Protein AF-A0A7R9PTE9-F1 (afdb_monomer_lite)

pLDDT: mean 86.48, std 13.64, range [42.28, 98.88]

Foldseek 3Di:
DPPQQPCDPPQNKDKDQPDWDQDPVVRDIQTAIEIARDPSQDQDDDLTDDDSHQEYHHENYAYADPCCCAPRPRNLRHQYYAHHQYAHADPVSCAPGSSLQEHAEAEHENYAHAAHPCNSNVVSVVRRPNHDDYHHYHYNYDDDPVRCVVPDDPPDDD

Secondary structure (DSSP, 8-state):
--TTS--STTT--EEEEEEEEEETTTTEEEEEEEEE-TTS--SS--S---TTEEEEE--SS-----THHHH-GGGTT--EEE--SS-----GGGTT-TTTTT-SEEE-TTS------HHHHHHHHHH-TT--EEE--SS-----TTS-GGG-------

InterPro domains:
  IPR032675 Leucine-rich repeat domain superfamily [G3DSA:3.80.10.10] (1-157)
  IPR052313 Platelet Glycoprotein Ib-IX-V Complex [PTHR22650] (33-149)

Structure (mmCIF, N/CA/C/O backbone):
data_AF-A0A7R9PTE9-F1
#
_entry.id   AF-A0A7R9PTE9-F1
#
loop_
_atom_site.group_PDB
_atom_site.id
_atom_site.type_symbol
_atom_site.label_atom_id
_atom_site.label_alt_id
_atom_site.label_comp_id
_atom_site.label_asym_id
_atom_site.label_entity_id
_atom_site.label_seq_id
_atom_site.pdbx_PDB_ins_code
_atom_site.Cartn_x
_atom_site.Cartn_y
_atom_site.Cartn_z
_atom_site.occupancy
_atom_site.B_iso_or_equiv
_atom_site.auth_seq_id
_atom_site.auth_comp_id
_atom_site.auth_asym_id
_atom_site.auth_atom_id
_atom_site.pdbx_PDB_model_num
ATOM 1 N N . MET A 1 1 ? 17.098 -3.787 -12.215 1.00 55.16 1 MET A N 1
ATOM 2 C CA . MET A 1 1 ? 16.131 -4.732 -11.611 1.00 55.16 1 MET A CA 1
ATOM 3 C C . MET A 1 1 ? 16.567 -5.258 -10.248 1.00 55.16 1 MET A C 1
ATOM 5 O O . MET A 1 1 ? 15.772 -5.150 -9.335 1.00 55.16 1 MET A O 1
ATOM 9 N N . GLN A 1 2 ? 17.788 -5.786 -10.061 1.00 59.00 2 GLN A N 1
ATOM 10 C CA . GLN A 1 2 ? 18.209 -6.330 -8.750 1.00 59.00 2 GLN A CA 1
ATOM 11 C C . GLN A 1 2 ? 18.881 -5.329 -7.792 1.00 59.00 2 GLN A C 1
ATOM 13 O O . GLN A 1 2 ? 18.890 -5.584 -6.594 1.00 59.00 2 GLN A O 1
ATOM 18 N N . ALA A 1 3 ? 19.437 -4.218 -8.291 1.00 68.31 3 ALA A N 1
ATOM 19 C CA . ALA A 1 3 ? 20.276 -3.326 -7.479 1.00 68.31 3 ALA A CA 1
ATOM 20 C C . ALA A 1 3 ? 19.518 -2.568 -6.370 1.00 68.31 3 ALA A C 1
ATOM 22 O O . ALA A 1 3 ? 20.103 -2.254 -5.343 1.00 68.31 3 ALA A O 1
ATOM 23 N N . GLU A 1 4 ? 18.223 -2.315 -6.570 1.00 85.69 4 GLU A N 1
ATOM 24 C CA . GLU A 1 4 ? 17.364 -1.528 -5.667 1.00 85.69 4 GLU A CA 1
ATOM 25 C C . GLU A 1 4 ? 16.437 -2.407 -4.816 1.00 85.69 4 GLU A C 1
ATOM 27 O O . GLU A 1 4 ? 15.602 -1.899 -4.075 1.00 85.69 4 GLU A O 1
ATOM 32 N N . CYS A 1 5 ? 16.542 -3.733 -4.939 1.00 93.44 5 CYS A N 1
ATOM 33 C CA . CYS A 1 5 ? 15.732 -4.637 -4.134 1.00 93.44 5 CYS A CA 1
ATOM 34 C C . CYS A 1 5 ? 16.142 -4.497 -2.655 1.00 93.44 5 CYS A C 1
ATOM 36 O O . CYS A 1 5 ? 17.336 -4.653 -2.371 1.00 93.44 5 CYS A O 1
ATOM 38 N N . PRO A 1 6 ? 15.208 -4.244 -1.716 1.00 94.12 6 PRO A N 1
ATOM 39 C CA . PRO A 1 6 ? 15.513 -4.046 -0.297 1.00 94.12 6 PRO A CA 1
ATOM 40 C C . PRO A 1 6 ? 15.891 -5.366 0.404 1.00 94.12 6 PRO A C 1
ATOM 42 O O . PRO A 1 6 ? 15.180 -5.887 1.253 1.00 94.12 6 PRO A O 1
ATOM 45 N N . ARG A 1 7 ? 17.048 -5.922 0.029 1.00 94.00 7 ARG A N 1
ATOM 46 C CA . ARG A 1 7 ? 17.589 -7.215 0.487 1.00 94.00 7 ARG A CA 1
ATOM 47 C C . ARG A 1 7 ? 18.392 -7.130 1.779 1.00 94.00 7 ARG A C 1
ATOM 49 O O . ARG A 1 7 ? 18.836 -8.157 2.279 1.00 94.00 7 ARG A O 1
ATOM 56 N N . GLN A 1 8 ? 18.663 -5.922 2.259 1.00 90.25 8 GLN A N 1
ATOM 57 C CA . GLN A 1 8 ? 19.448 -5.716 3.470 1.00 90.25 8 GLN A CA 1
ATOM 58 C C . GLN A 1 8 ? 18.534 -5.694 4.699 1.00 90.25 8 GLN A C 1
ATOM 60 O O . GLN A 1 8 ? 17.372 -5.293 4.576 1.00 90.25 8 GLN A O 1
ATOM 65 N N . PRO A 1 9 ? 19.044 -6.079 5.882 1.00 89.25 9 PRO A N 1
ATOM 66 C CA . PRO A 1 9 ? 18.302 -5.941 7.126 1.00 89.25 9 PRO A CA 1
ATOM 67 C C . PRO A 1 9 ? 17.855 -4.486 7.353 1.00 89.25 9 PRO A C 1
ATOM 69 O O . PRO A 1 9 ? 18.619 -3.570 7.041 1.00 89.25 9 PRO A O 1
ATOM 72 N N . PRO A 1 10 ? 16.652 -4.251 7.907 1.00 91.31 10 PRO A N 1
ATOM 73 C CA . PRO A 1 10 ? 15.694 -5.249 8.398 1.00 91.31 10 PRO A CA 1
ATOM 74 C C . PRO A 1 10 ? 14.820 -5.880 7.300 1.00 91.31 10 PRO A C 1
ATOM 76 O O . PRO A 1 10 ? 14.119 -6.847 7.568 1.00 91.31 10 PRO A O 1
ATOM 79 N N . PHE A 1 11 ? 14.861 -5.351 6.076 1.00 93.56 11 PHE A N 1
ATOM 80 C CA . PHE A 1 11 ? 13.865 -5.635 5.049 1.00 93.56 11 PHE A CA 1
ATOM 81 C C . PHE A 1 11 ? 14.006 -6.991 4.378 1.00 93.56 11 PHE A C 1
ATOM 83 O O . PHE A 1 11 ? 12.978 -7.572 4.091 1.00 93.56 11 PHE A O 1
ATOM 90 N N . ASN A 1 12 ? 15.218 -7.496 4.120 1.00 94.56 12 ASN A N 1
ATOM 91 C CA . ASN A 1 12 ? 15.478 -8.841 3.566 1.00 94.56 12 ASN A CA 1
ATOM 92 C C . ASN A 1 12 ? 14.478 -9.331 2.486 1.00 94.56 12 ASN A C 1
ATOM 94 O O . ASN A 1 12 ? 14.180 -10.523 2.403 1.00 94.56 12 ASN A O 1
ATOM 98 N N . CYS A 1 13 ? 13.967 -8.426 1.649 1.00 96.88 13 CYS A N 1
ATOM 99 C CA . CYS A 1 13 ? 12.868 -8.723 0.742 1.00 96.88 13 CYS A CA 1
ATOM 100 C C . CYS A 1 13 ? 13.341 -9.539 -0.463 1.00 96.88 13 CYS A C 1
ATOM 102 O O . CYS A 1 13 ? 14.482 -9.421 -0.930 1.00 96.88 13 CYS A O 1
ATOM 104 N N . SER A 1 14 ? 12.422 -10.316 -1.028 1.00 96.06 14 SER A N 1
ATOM 105 C CA . SER A 1 14 ? 12.586 -10.960 -2.326 1.00 96.06 14 SER A CA 1
ATOM 106 C C . SER A 1 14 ? 11.997 -10.078 -3.424 1.00 96.06 14 SER A C 1
ATOM 108 O O . SER A 1 14 ? 10.959 -9.459 -3.231 1.00 96.06 14 SER A O 1
ATOM 110 N N . CYS A 1 15 ? 12.642 -10.021 -4.589 1.00 95.06 15 CYS A N 1
ATOM 111 C CA . CYS A 1 15 ? 12.101 -9.308 -5.746 1.00 95.06 15 CYS A CA 1
ATOM 112 C C . CYS A 1 15 ? 12.101 -10.228 -6.964 1.00 95.06 15 CYS A C 1
ATOM 114 O O . CYS A 1 15 ? 13.165 -10.727 -7.354 1.00 95.06 15 CYS A O 1
ATOM 116 N N . THR A 1 16 ? 10.933 -10.420 -7.573 1.00 93.06 16 THR A N 1
ATOM 117 C CA . THR A 1 16 ? 10.710 -11.301 -8.725 1.00 93.06 16 THR A CA 1
ATOM 118 C C . THR A 1 16 ? 10.197 -10.516 -9.926 1.00 93.06 16 THR A C 1
ATOM 120 O O . THR A 1 16 ? 9.521 -9.499 -9.791 1.00 93.06 16 THR A O 1
ATOM 123 N N . LEU A 1 17 ? 10.566 -10.974 -11.123 1.00 90.38 17 LEU A N 1
ATOM 124 C CA . LEU A 1 17 ? 9.937 -10.548 -12.368 1.00 90.38 17 LEU A CA 1
ATOM 125 C C . LEU A 1 17 ? 8.867 -11.584 -12.692 1.00 90.38 17 LEU A C 1
ATOM 127 O O . LEU A 1 17 ? 9.205 -12.674 -13.152 1.00 90.38 17 LEU A O 1
ATOM 131 N N . ASP A 1 18 ? 7.610 -11.253 -12.423 1.00 81.56 18 ASP A N 1
ATOM 132 C CA . ASP A 1 18 ? 6.523 -12.221 -12.548 1.00 81.56 18 ASP A CA 1
ATOM 133 C C . ASP A 1 18 ? 6.099 -12.381 -14.004 1.00 81.56 18 ASP A C 1
ATOM 135 O O . ASP A 1 18 ? 5.900 -13.498 -14.469 1.00 81.56 18 ASP A O 1
ATOM 139 N N . ASN A 1 19 ? 5.980 -11.267 -14.733 1.00 77.44 19 ASN A N 1
ATOM 140 C CA . ASN A 1 19 ? 5.595 -11.252 -16.142 1.00 77.44 19 ASN A CA 1
ATOM 141 C C . ASN A 1 19 ? 6.067 -9.982 -16.853 1.00 77.44 19 ASN A C 1
ATOM 143 O O . ASN A 1 19 ? 6.515 -9.015 -16.236 1.00 77.44 19 ASN A O 1
ATOM 147 N N . VAL A 1 20 ? 5.936 -9.978 -18.178 1.00 80.94 20 VAL A N 1
ATOM 148 C CA . VAL A 1 20 ? 6.214 -8.817 -19.022 1.00 80.94 20 VAL A CA 1
ATOM 149 C C . VAL A 1 20 ? 4.992 -8.546 -19.890 1.00 80.94 20 VAL A C 1
ATOM 151 O O . VAL A 1 20 ? 4.555 -9.418 -20.639 1.00 80.94 20 VAL A O 1
ATOM 154 N N . VAL A 1 21 ? 4.431 -7.344 -19.785 1.00 77.06 21 VAL A N 1
ATOM 155 C CA . VAL A 1 21 ? 3.238 -6.929 -20.531 1.00 77.06 21 VAL A CA 1
ATOM 156 C C . VAL A 1 21 ? 3.648 -6.003 -21.666 1.00 77.06 21 VAL A C 1
ATOM 158 O O . VAL A 1 21 ? 4.478 -5.117 -21.487 1.00 77.06 21 VAL A O 1
ATOM 161 N N . TRP A 1 22 ? 3.068 -6.192 -22.847 1.00 75.88 22 TRP A N 1
ATOM 162 C CA . TRP A 1 22 ? 3.259 -5.269 -23.961 1.00 75.88 22 TRP A CA 1
ATOM 163 C C . TRP A 1 22 ? 2.363 -4.038 -23.786 1.00 75.88 22 TRP A C 1
ATOM 165 O O . TRP A 1 22 ? 1.138 -4.157 -23.823 1.00 75.88 22 TRP A O 1
ATOM 175 N N . ASP A 1 23 ? 2.960 -2.858 -23.619 1.00 73.31 23 ASP A N 1
ATOM 176 C CA . ASP A 1 23 ? 2.226 -1.594 -23.630 1.00 73.31 23 ASP A CA 1
ATOM 177 C C . ASP A 1 23 ? 2.092 -1.096 -25.071 1.00 73.31 23 ASP A C 1
ATOM 179 O O . ASP A 1 23 ? 3.041 -0.595 -25.679 1.00 73.31 23 ASP A O 1
ATOM 183 N N . THR A 1 24 ? 0.886 -1.216 -25.625 1.00 74.50 24 THR A N 1
ATOM 184 C CA . THR A 1 24 ? 0.567 -0.753 -26.982 1.00 74.50 24 THR A CA 1
ATOM 185 C C . THR A 1 24 ? 0.620 0.765 -27.133 1.00 74.50 24 THR A C 1
ATOM 187 O O . THR A 1 24 ? 0.826 1.252 -28.240 1.00 74.50 24 THR A O 1
ATOM 190 N N . SER A 1 25 ? 0.429 1.516 -26.047 1.00 76.25 25 SER A N 1
ATOM 191 C CA . SER A 1 25 ? 0.413 2.984 -26.051 1.00 76.25 25 SER A CA 1
ATOM 192 C C . SER A 1 25 ? 1.824 3.550 -26.052 1.00 76.25 25 SER A C 1
ATOM 194 O O . SER A 1 25 ? 2.092 4.562 -26.696 1.00 76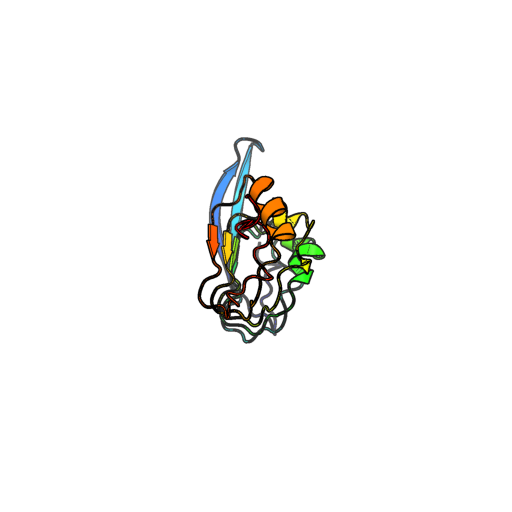.25 25 SER A O 1
ATOM 196 N N . ARG A 1 26 ? 2.732 2.897 -25.323 1.00 75.81 26 ARG A N 1
ATOM 197 C CA . ARG A 1 26 ? 4.125 3.332 -25.204 1.00 75.81 26 ARG A CA 1
ATOM 198 C C . ARG A 1 26 ? 5.097 2.545 -26.088 1.00 75.81 26 ARG A C 1
ATOM 200 O O . ARG A 1 26 ? 6.266 2.909 -26.160 1.00 75.81 26 ARG A O 1
ATOM 207 N N . LEU A 1 27 ? 4.611 1.513 -26.783 1.00 77.25 27 LEU A N 1
ATOM 208 C CA . LEU A 1 27 ? 5.367 0.656 -27.707 1.00 77.25 27 LEU A CA 1
ATOM 209 C C . LEU A 1 27 ? 6.600 -0.001 -27.060 1.00 77.25 27 LEU A C 1
ATOM 211 O O . LEU A 1 27 ? 7.636 -0.165 -27.705 1.00 77.25 27 LEU A O 1
ATOM 215 N N . TYR A 1 28 ? 6.497 -0.380 -25.782 1.00 75.44 28 TYR A N 1
ATOM 216 C CA . TYR A 1 28 ? 7.550 -1.105 -25.069 1.00 75.44 28 TYR A CA 1
ATOM 217 C C . TYR A 1 28 ? 6.987 -2.142 -24.085 1.00 75.44 28 TYR A C 1
ATOM 219 O O . TYR A 1 28 ? 5.809 -2.142 -23.732 1.00 75.44 28 TYR A O 1
ATOM 227 N N . LEU A 1 29 ? 7.862 -3.051 -23.650 1.00 76.19 29 LEU A N 1
ATOM 228 C CA . LEU A 1 29 ? 7.571 -4.102 -22.677 1.00 76.19 29 LEU A CA 1
ATOM 229 C C . LEU A 1 29 ? 7.650 -3.557 -21.238 1.00 76.19 29 LEU A C 1
ATOM 231 O O . LEU A 1 29 ? 8.722 -3.143 -20.797 1.00 76.19 29 LEU A O 1
ATOM 235 N N . ILE A 1 30 ? 6.543 -3.584 -20.496 1.00 71.81 30 ILE A N 1
ATOM 236 C CA . ILE A 1 30 ? 6.486 -3.243 -19.070 1.00 71.81 30 ILE A CA 1
ATOM 237 C C . ILE A 1 30 ? 6.749 -4.508 -18.243 1.00 71.81 30 ILE A C 1
ATOM 239 O O . ILE A 1 30 ? 5.939 -5.439 -18.286 1.00 71.81 30 ILE A O 1
ATOM 243 N N . PRO A 1 31 ? 7.846 -4.568 -17.470 1.00 80.25 31 PRO A N 1
ATOM 244 C CA . PRO A 1 31 ? 8.047 -5.650 -16.521 1.00 80.25 31 PRO A CA 1
ATOM 245 C C . PRO A 1 31 ? 7.150 -5.464 -15.295 1.00 80.25 31 PRO A C 1
ATOM 247 O O . PRO A 1 31 ? 7.138 -4.392 -14.694 1.00 80.25 31 PRO A O 1
ATOM 250 N N . ILE A 1 32 ? 6.458 -6.525 -14.892 1.00 83.06 32 ILE A N 1
ATOM 251 C CA . ILE A 1 32 ? 5.744 -6.593 -13.617 1.00 83.06 32 ILE A CA 1
ATOM 252 C C . ILE A 1 32 ? 6.720 -7.133 -12.581 1.00 83.06 32 ILE A C 1
ATOM 254 O O . ILE A 1 32 ? 7.080 -8.312 -12.607 1.00 83.06 32 ILE A O 1
ATOM 258 N N . ILE A 1 33 ? 7.174 -6.250 -11.695 1.00 91.44 33 ILE A N 1
ATOM 259 C CA . ILE A 1 33 ? 8.045 -6.618 -10.582 1.00 91.44 33 ILE A CA 1
ATOM 260 C C . ILE A 1 33 ? 7.212 -6.722 -9.314 1.00 91.44 33 ILE A C 1
ATOM 262 O O . ILE A 1 33 ? 6.519 -5.765 -8.949 1.00 91.44 33 ILE A O 1
ATOM 266 N N . THR A 1 34 ? 7.356 -7.855 -8.636 1.00 95.06 34 THR A N 1
ATOM 267 C CA . THR A 1 34 ? 6.793 -8.092 -7.312 1.00 95.06 34 THR A CA 1
ATOM 268 C C . THR A 1 34 ? 7.902 -8.018 -6.279 1.00 95.06 34 THR A C 1
ATOM 270 O O . THR A 1 34 ? 8.944 -8.660 -6.422 1.00 95.06 34 THR A O 1
ATOM 273 N N . VAL A 1 35 ? 7.690 -7.208 -5.246 1.00 96.75 35 VAL A N 1
ATOM 274 C CA . VAL A 1 35 ? 8.560 -7.124 -4.070 1.00 96.75 35 VAL A CA 1
ATOM 275 C C . VAL A 1 35 ? 7.821 -7.774 -2.909 1.00 96.75 35 VAL A C 1
ATOM 277 O O . VAL A 1 35 ? 6.746 -7.315 -2.535 1.00 96.75 35 VAL A O 1
ATOM 280 N N . ASP A 1 36 ? 8.386 -8.838 -2.350 1.00 97.81 36 ASP A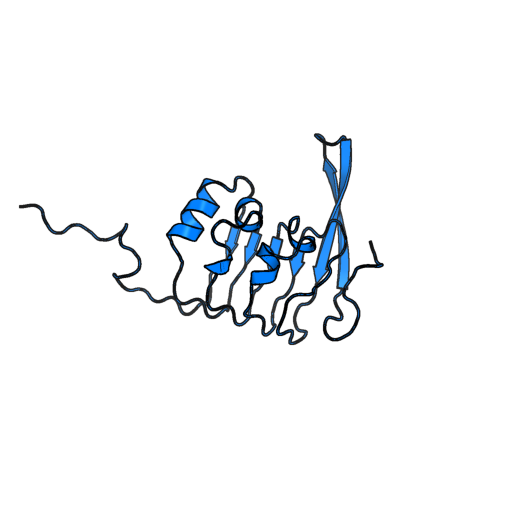 N 1
ATOM 281 C CA . ASP A 1 36 ? 7.827 -9.564 -1.214 1.00 97.81 36 ASP A CA 1
ATOM 282 C C . ASP A 1 36 ? 8.697 -9.384 0.032 1.00 97.81 36 ASP A C 1
ATOM 284 O O . ASP A 1 36 ? 9.856 -9.801 0.077 1.00 97.81 36 ASP A O 1
ATOM 288 N N . CYS A 1 37 ? 8.107 -8.746 1.034 1.00 98.12 37 CYS A N 1
ATOM 289 C CA . CYS A 1 37 ? 8.661 -8.444 2.346 1.00 98.12 37 CYS A CA 1
ATOM 290 C C . CYS A 1 37 ? 7.767 -9.016 3.469 1.00 98.12 37 CYS A C 1
ATOM 292 O O . CYS A 1 37 ? 7.717 -8.465 4.573 1.00 98.12 37 CYS A O 1
ATOM 294 N N . SER A 1 38 ? 6.975 -10.052 3.182 1.00 98.50 38 SER A N 1
ATOM 295 C CA . SER A 1 38 ? 5.983 -10.592 4.119 1.00 98.50 38 SER A CA 1
ATOM 296 C C . SER A 1 38 ? 6.625 -11.394 5.261 1.00 98.50 38 SER A C 1
ATOM 298 O O . SER A 1 38 ? 7.612 -12.096 5.045 1.00 98.50 38 SER A O 1
ATOM 300 N N . GLY A 1 39 ? 6.049 -11.342 6.467 1.00 98.25 39 GLY A N 1
ATOM 301 C CA . GLY A 1 39 ? 6.451 -12.197 7.595 1.00 98.25 39 GLY A CA 1
ATOM 302 C C . GLY A 1 39 ? 7.801 -11.846 8.230 1.00 98.25 39 GLY A C 1
ATOM 303 O O . GLY A 1 39 ? 8.433 -12.697 8.857 1.00 98.25 39 GLY A O 1
ATOM 304 N N . LEU A 1 40 ? 8.275 -10.610 8.055 1.00 97.50 40 LEU A N 1
ATOM 305 C CA . LEU A 1 40 ? 9.607 -10.171 8.493 1.00 97.50 40 LEU A CA 1
ATOM 306 C C . LEU A 1 40 ? 9.576 -9.329 9.775 1.00 97.50 40 LEU A C 1
ATOM 308 O O . LEU A 1 40 ? 10.615 -8.864 10.240 1.00 97.50 40 LEU A O 1
ATOM 312 N N . GLY A 1 41 ? 8.393 -9.144 10.368 1.00 97.88 41 GLY A N 1
ATOM 313 C CA . GLY A 1 41 ? 8.205 -8.342 11.575 1.00 97.88 41 GLY A CA 1
ATOM 314 C C . GLY A 1 41 ? 8.479 -6.852 11.359 1.00 97.88 41 GLY A C 1
ATOM 315 O O . GLY A 1 41 ? 8.847 -6.162 12.308 1.00 97.88 41 GLY A O 1
ATOM 316 N N . LEU A 1 42 ? 8.325 -6.358 10.128 1.00 98.25 42 LEU A N 1
ATOM 317 C CA . LEU A 1 42 ? 8.599 -4.968 9.767 1.00 98.25 42 LEU A CA 1
ATOM 318 C C . LEU A 1 42 ? 7.626 -4.020 10.460 1.00 98.25 42 LEU A C 1
ATOM 320 O O . LEU A 1 42 ? 6.425 -4.266 10.480 1.00 98.25 42 LEU A O 1
ATOM 324 N N . THR A 1 43 ? 8.132 -2.904 10.973 1.00 98.06 43 THR A N 1
ATOM 325 C CA . THR A 1 43 ? 7.311 -1.821 11.541 1.00 98.06 43 THR A CA 1
ATOM 326 C C . THR A 1 43 ? 7.080 -0.679 10.554 1.00 98.06 43 THR A C 1
ATOM 328 O O . THR A 1 43 ? 6.231 0.178 10.779 1.00 98.06 43 THR A O 1
ATOM 331 N N . GLU A 1 44 ? 7.839 -0.656 9.460 1.00 97.50 44 GLU A N 1
ATOM 332 C CA . GLU A 1 44 ? 7.800 0.376 8.430 1.00 97.50 44 GLU A CA 1
ATOM 333 C C . GLU A 1 44 ? 7.926 -0.236 7.032 1.00 97.50 44 GLU A C 1
ATOM 335 O O . GLU A 1 44 ? 8.432 -1.347 6.857 1.00 97.50 44 GLU A O 1
ATOM 340 N N . LEU A 1 45 ? 7.456 0.502 6.030 1.00 97.94 45 LEU A N 1
ATOM 341 C CA . LEU A 1 45 ? 7.610 0.138 4.625 1.00 97.94 45 LEU A CA 1
ATOM 342 C C . LEU A 1 45 ? 9.042 0.447 4.134 1.00 97.94 45 LEU A C 1
ATOM 344 O O . LEU A 1 45 ? 9.622 1.446 4.567 1.00 97.94 45 LEU A O 1
ATOM 348 N N . PRO A 1 46 ? 9.613 -0.339 3.197 1.00 96.62 46 PRO A N 1
ATOM 349 C CA . PRO A 1 46 ? 10.938 -0.069 2.639 1.00 96.62 46 PRO A CA 1
ATOM 350 C C . PRO A 1 46 ? 11.059 1.336 2.038 1.00 96.62 46 PRO A C 1
ATOM 352 O O . PRO A 1 46 ? 10.219 1.762 1.246 1.00 96.62 46 PRO A O 1
ATOM 355 N N . GLY A 1 47 ? 12.142 2.049 2.353 1.00 95.38 47 GLY A N 1
ATOM 356 C CA . GLY A 1 47 ? 12.382 3.392 1.810 1.00 95.38 47 GLY A CA 1
ATOM 357 C C . GLY A 1 47 ? 12.669 3.416 0.303 1.00 95.38 47 GLY A C 1
ATOM 358 O O . GLY A 1 47 ? 12.415 4.423 -0.351 1.00 95.38 47 GLY A O 1
ATOM 359 N N . VAL A 1 48 ? 13.162 2.311 -0.258 1.00 94.75 48 VAL A N 1
ATOM 360 C CA . VAL A 1 48 ? 13.511 2.180 -1.679 1.00 94.75 48 VAL A CA 1
ATOM 361 C C . VAL A 1 48 ? 12.896 0.897 -2.226 1.00 94.75 48 VAL A C 1
ATOM 363 O O . VAL A 1 48 ? 12.983 -0.156 -1.593 1.00 94.75 48 VAL A O 1
ATOM 366 N N . LEU A 1 49 ? 12.299 0.996 -3.413 1.00 95.06 49 LEU A N 1
ATOM 367 C CA . LEU A 1 49 ? 11.808 -0.140 -4.189 1.00 95.06 49 LEU A CA 1
ATOM 368 C C . LEU A 1 49 ? 12.462 -0.129 -5.575 1.00 95.06 49 LEU A C 1
ATOM 370 O O . LEU A 1 49 ? 12.746 0.953 -6.100 1.00 95.06 49 LEU A O 1
ATOM 374 N N . PRO A 1 50 ? 12.646 -1.302 -6.206 1.00 92.75 50 PRO A N 1
ATOM 375 C CA . PRO A 1 50 ? 13.057 -1.377 -7.595 1.00 92.75 50 PRO A CA 1
ATOM 376 C C . PRO A 1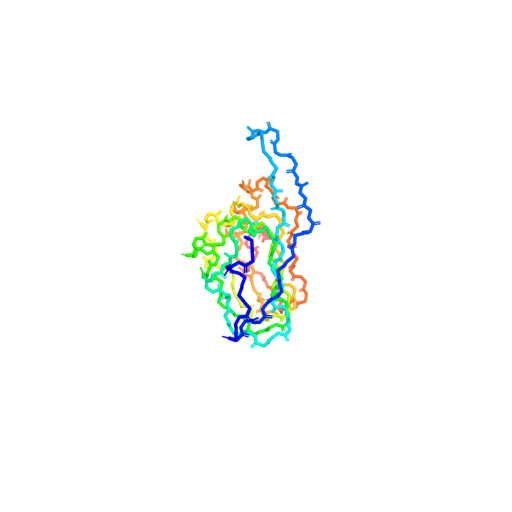 50 ? 12.183 -0.532 -8.518 1.00 92.75 50 PRO A C 1
ATOM 378 O O . PRO A 1 50 ? 10.952 -0.543 -8.437 1.00 92.75 50 PRO A O 1
ATOM 381 N N . SER A 1 51 ? 12.823 0.134 -9.470 1.00 88.12 51 SER A N 1
ATOM 382 C CA . SER A 1 51 ? 12.135 0.756 -10.601 1.00 88.12 51 SER A CA 1
ATOM 383 C C . SER A 1 51 ? 11.188 -0.242 -11.288 1.00 88.12 51 SER A C 1
ATOM 385 O O . SER A 1 51 ? 11.590 -1.371 -11.565 1.00 88.12 51 SER A O 1
ATOM 387 N N . ASN A 1 52 ? 9.962 0.187 -11.610 1.00 83.75 52 ASN A N 1
ATOM 388 C CA . ASN A 1 52 ? 8.865 -0.638 -12.154 1.00 83.75 52 ASN A CA 1
ATOM 389 C C . ASN A 1 52 ? 8.269 -1.683 -11.186 1.00 83.75 52 ASN A C 1
ATOM 391 O O . ASN A 1 52 ? 7.617 -2.630 -11.631 1.00 83.75 52 ASN A O 1
ATOM 395 N N . THR A 1 53 ? 8.449 -1.518 -9.870 1.00 92.62 53 THR A N 1
ATOM 396 C CA . THR A 1 53 ? 7.660 -2.281 -8.887 1.00 92.62 53 THR A CA 1
ATOM 397 C C . THR A 1 53 ? 6.175 -2.039 -9.125 1.00 92.62 53 THR A C 1
ATOM 399 O O . THR A 1 53 ? 5.704 -0.908 -9.045 1.00 92.62 53 THR A O 1
ATOM 402 N N . THR A 1 54 ? 5.458 -3.110 -9.458 1.00 92.75 54 THR A N 1
ATOM 403 C CA . THR A 1 54 ? 4.014 -3.087 -9.722 1.00 92.75 54 THR A CA 1
ATOM 404 C C . THR A 1 54 ? 3.246 -3.601 -8.516 1.00 92.75 54 THR A C 1
ATOM 406 O O . THR A 1 54 ? 2.200 -3.045 -8.183 1.00 92.75 54 THR A O 1
ATOM 409 N N . SER A 1 55 ? 3.785 -4.618 -7.842 1.00 95.19 55 SER A N 1
ATOM 410 C CA . SER A 1 55 ? 3.117 -5.289 -6.733 1.00 95.19 55 SER A CA 1
ATOM 411 C C . SER A 1 55 ? 4.036 -5.337 -5.512 1.00 95.19 55 SER A C 1
ATOM 413 O O . SER A 1 55 ? 5.218 -5.672 -5.617 1.00 95.19 55 SER A O 1
ATOM 415 N N . LEU A 1 56 ? 3.495 -4.992 -4.347 1.00 97.75 56 LEU A N 1
ATOM 416 C CA . LEU A 1 56 ? 4.191 -5.029 -3.065 1.00 97.75 56 LEU A CA 1
ATOM 417 C C . LEU A 1 56 ? 3.424 -5.923 -2.088 1.00 97.75 56 LEU A C 1
ATOM 419 O O . LEU A 1 56 ? 2.268 -5.654 -1.751 1.00 97.75 56 LEU A O 1
ATOM 423 N N . LEU A 1 57 ? 4.087 -6.977 -1.618 1.00 98.44 57 LEU A N 1
ATOM 424 C CA . LEU A 1 57 ? 3.583 -7.886 -0.595 1.00 98.44 57 LEU A CA 1
ATOM 425 C C . LEU A 1 57 ? 4.305 -7.572 0.717 1.00 98.44 57 LEU A C 1
ATOM 427 O O . LEU A 1 57 ? 5.514 -7.745 0.824 1.00 98.44 57 LEU A O 1
ATOM 431 N N . VAL A 1 58 ? 3.575 -7.084 1.712 1.00 98.44 58 VAL A N 1
ATOM 432 C CA . VAL A 1 58 ? 4.104 -6.707 3.038 1.00 98.44 58 VAL A CA 1
ATOM 433 C C . VAL A 1 58 ? 3.221 -7.296 4.141 1.00 98.44 58 VAL A C 1
ATOM 435 O O . VAL A 1 58 ? 3.019 -6.688 5.193 1.00 98.44 58 VAL A O 1
ATOM 438 N N . LYS A 1 59 ? 2.682 -8.492 3.892 1.00 98.69 59 LYS A N 1
ATOM 439 C CA . LYS A 1 59 ? 1.721 -9.169 4.770 1.00 98.69 59 LYS A CA 1
ATOM 440 C C . LYS A 1 59 ? 2.382 -9.649 6.062 1.00 98.69 59 LYS A C 1
ATOM 442 O O . LYS A 1 59 ? 3.593 -9.865 6.077 1.00 98.69 59 LYS A O 1
ATOM 447 N N . GLU A 1 60 ? 1.588 -9.894 7.099 1.00 98.75 60 GLU A N 1
ATOM 448 C CA . GLU A 1 60 ? 2.047 -10.527 8.347 1.00 98.75 60 GLU A CA 1
ATOM 449 C C . GLU A 1 60 ? 3.229 -9.765 8.980 1.00 98.75 60 GLU A C 1
ATOM 451 O O . GLU A 1 60 ? 4.271 -10.325 9.326 1.00 98.75 60 GLU A O 1
ATOM 456 N N . ASN A 1 61 ? 3.086 -8.444 9.077 1.00 98.75 61 ASN A N 1
ATOM 457 C CA . ASN A 1 61 ? 4.083 -7.537 9.640 1.00 98.75 61 ASN A CA 1
ATOM 458 C C . ASN A 1 61 ? 3.448 -6.685 10.758 1.00 98.75 61 ASN A C 1
ATOM 460 O O . ASN A 1 61 ? 2.356 -6.961 11.249 1.00 98.75 61 ASN A O 1
ATOM 464 N N . GLN A 1 62 ? 4.163 -5.666 11.228 1.00 98.62 62 GLN A N 1
ATOM 465 C CA . GLN A 1 62 ? 3.744 -4.756 12.296 1.00 98.62 62 GLN A CA 1
ATOM 466 C C . GLN A 1 62 ? 3.608 -3.311 11.787 1.00 98.62 62 GLN A C 1
ATOM 468 O O . GLN A 1 62 ? 3.839 -2.355 12.527 1.00 98.62 62 GLN A O 1
ATOM 473 N N . ILE A 1 63 ? 3.266 -3.138 10.509 1.00 98.69 63 ILE A N 1
ATOM 474 C CA . ILE A 1 63 ? 3.199 -1.830 9.853 1.00 98.69 63 ILE A CA 1
ATOM 475 C C . ILE A 1 63 ? 1.903 -1.125 10.252 1.00 98.69 63 ILE A C 1
ATOM 477 O O . ILE A 1 63 ? 0.823 -1.711 10.205 1.00 98.69 63 ILE A O 1
ATOM 481 N N . SER A 1 64 ? 2.005 0.154 10.604 1.00 98.12 64 SER A N 1
ATOM 482 C CA . SER A 1 64 ? 0.852 1.024 10.876 1.00 98.12 64 SER A CA 1
ATOM 483 C C . SER A 1 64 ? 0.865 2.324 10.066 1.00 98.12 64 SER A C 1
ATOM 485 O O . SER A 1 64 ? -0.194 2.905 9.834 1.00 98.12 64 SER A O 1
ATOM 487 N N . ASP A 1 65 ? 2.038 2.779 9.606 1.00 97.81 65 ASP A N 1
ATOM 488 C CA . ASP A 1 65 ? 2.183 4.035 8.868 1.00 97.81 65 ASP A CA 1
ATOM 489 C C . ASP A 1 65 ? 2.113 3.833 7.349 1.00 97.81 65 ASP A C 1
ATOM 491 O O . ASP A 1 65 ? 2.960 3.175 6.746 1.00 97.81 65 ASP A O 1
ATOM 495 N N . LEU A 1 66 ? 1.116 4.463 6.725 1.00 97.00 66 LEU A N 1
ATOM 496 C CA . LEU A 1 66 ? 0.899 4.432 5.277 1.00 97.00 66 LEU A CA 1
ATOM 497 C C . LEU A 1 66 ? 1.414 5.683 4.552 1.00 97.00 66 LEU A C 1
ATOM 499 O O . LEU A 1 66 ? 1.290 5.774 3.330 1.00 97.00 66 LEU A O 1
ATOM 503 N N . ARG A 1 67 ? 2.028 6.642 5.261 1.00 96.88 67 ARG A N 1
ATOM 504 C CA . ARG A 1 67 ? 2.622 7.850 4.654 1.00 96.88 67 ARG A CA 1
ATOM 505 C C . ARG A 1 67 ? 3.557 7.581 3.470 1.00 96.88 67 ARG A C 1
ATOM 507 O O . ARG A 1 67 ? 3.480 8.371 2.527 1.00 96.88 67 ARG A O 1
ATOM 514 N N . PRO A 1 68 ? 4.371 6.503 3.445 1.00 97.12 68 PRO A N 1
ATOM 515 C CA . PRO A 1 68 ? 5.206 6.182 2.288 1.00 97.12 68 PRO A CA 1
ATOM 516 C C . PRO A 1 68 ? 4.432 6.079 0.968 1.00 97.12 68 PRO A C 1
ATOM 518 O O . PRO A 1 68 ? 4.945 6.500 -0.062 1.00 97.12 68 PRO A O 1
ATOM 521 N N . LEU A 1 69 ? 3.171 5.636 0.980 1.00 95.62 69 LEU A N 1
ATOM 522 C CA . LEU A 1 69 ? 2.347 5.581 -0.238 1.00 95.62 69 LEU A CA 1
ATOM 523 C C . LEU A 1 69 ? 2.064 6.972 -0.829 1.00 95.62 69 LEU A C 1
ATOM 525 O O . LEU A 1 69 ? 1.780 7.108 -2.016 1.00 95.62 69 LEU A O 1
ATOM 529 N N . VAL A 1 70 ? 2.148 8.013 -0.002 1.00 94.38 70 VAL A N 1
ATOM 530 C CA . VAL A 1 70 ? 1.848 9.399 -0.371 1.00 94.38 70 VAL A CA 1
ATOM 531 C C . VAL A 1 70 ? 3.118 10.171 -0.701 1.00 94.38 70 VAL A C 1
ATOM 533 O O . VAL A 1 70 ? 3.167 10.899 -1.692 1.00 94.38 70 VAL A O 1
ATOM 536 N N . ASN A 1 71 ? 4.139 10.050 0.149 1.00 95.75 71 ASN A N 1
ATOM 537 C CA . ASN A 1 71 ? 5.308 10.925 0.120 1.00 95.75 71 ASN A CA 1
ATOM 538 C C . ASN A 1 71 ? 6.557 10.292 -0.509 1.00 95.75 71 ASN A C 1
ATOM 540 O O . ASN A 1 71 ? 7.499 11.025 -0.809 1.00 95.75 71 ASN A O 1
ATOM 544 N N . ASN A 1 72 ? 6.574 8.977 -0.748 1.00 95.44 72 ASN A N 1
ATOM 545 C CA . ASN A 1 72 ? 7.720 8.291 -1.331 1.00 95.44 72 ASN A CA 1
ATOM 546 C C . ASN A 1 72 ? 7.518 8.069 -2.837 1.00 95.44 72 ASN A C 1
ATOM 548 O O . ASN A 1 72 ? 6.579 7.410 -3.288 1.00 95.44 72 ASN A O 1
ATOM 552 N N . GLU A 1 73 ? 8.431 8.609 -3.642 1.00 94.25 73 GLU A N 1
ATOM 553 C CA . GLU A 1 73 ? 8.349 8.526 -5.099 1.00 94.25 73 GLU A CA 1
ATOM 554 C C . GLU A 1 73 ? 8.452 7.100 -5.654 1.00 94.25 73 GLU A C 1
ATOM 556 O O . GLU A 1 73 ? 7.852 6.815 -6.694 1.00 94.25 73 GLU A O 1
ATOM 561 N N . HIS A 1 74 ? 9.112 6.187 -4.933 1.00 94.50 74 HIS A N 1
ATOM 562 C CA . HIS A 1 74 ? 9.228 4.778 -5.317 1.00 94.50 74 HIS A CA 1
ATOM 563 C C . HIS A 1 74 ? 7.883 4.035 -5.289 1.00 94.50 74 HIS A C 1
ATOM 565 O O . HIS A 1 74 ? 7.751 2.992 -5.925 1.00 94.50 74 HIS A O 1
ATOM 571 N N . TYR A 1 75 ? 6.871 4.583 -4.608 1.00 95.50 75 TYR A N 1
ATOM 572 C CA . TYR A 1 75 ? 5.547 3.974 -4.474 1.00 95.50 75 TYR A CA 1
ATOM 573 C C . TYR A 1 75 ? 4.546 4.459 -5.527 1.00 95.50 75 TYR A C 1
ATOM 575 O O . TYR A 1 75 ? 3.496 3.847 -5.699 1.00 95.50 75 TYR A O 1
ATOM 583 N N . ARG A 1 76 ? 4.867 5.514 -6.292 1.00 90.31 76 ARG A N 1
ATOM 584 C CA . ARG A 1 76 ? 3.925 6.158 -7.233 1.00 90.31 76 ARG A CA 1
ATOM 585 C C . ARG A 1 76 ? 3.343 5.223 -8.293 1.00 90.31 76 ARG A C 1
ATOM 587 O O . ARG A 1 76 ? 2.246 5.481 -8.774 1.00 90.31 76 ARG A O 1
ATOM 594 N N . HIS A 1 77 ? 4.087 4.189 -8.678 1.00 89.38 77 HIS A N 1
ATOM 595 C CA . HIS A 1 77 ? 3.693 3.239 -9.723 1.00 89.38 77 HIS A CA 1
ATOM 596 C C . HIS A 1 77 ? 3.296 1.865 -9.171 1.00 89.38 77 HIS A C 1
ATOM 598 O O . HIS A 1 77 ? 2.971 0.971 -9.952 1.00 89.38 77 HIS A O 1
ATOM 604 N N . VAL A 1 78 ? 3.320 1.690 -7.847 1.00 94.62 78 VAL A N 1
ATOM 605 C CA . VAL A 1 78 ? 2.899 0.441 -7.214 1.00 94.62 78 VAL A CA 1
ATOM 606 C C . VAL A 1 78 ? 1.379 0.382 -7.279 1.00 94.62 78 VAL A C 1
ATOM 608 O O . VAL A 1 78 ? 0.693 1.176 -6.639 1.00 94.62 78 VAL A O 1
ATOM 611 N N . ALA A 1 79 ? 0.861 -0.541 -8.081 1.00 93.62 79 ALA A N 1
ATOM 612 C CA . ALA A 1 79 ? -0.562 -0.680 -8.347 1.00 93.62 79 ALA A CA 1
ATOM 613 C C . ALA A 1 79 ? -1.232 -1.673 -7.393 1.00 93.62 79 ALA A C 1
ATOM 615 O O . ALA A 1 79 ? -2.385 -1.468 -7.025 1.00 93.62 79 ALA A O 1
ATOM 616 N N . ASP A 1 80 ? -0.525 -2.721 -6.971 1.00 95.44 80 ASP A N 1
ATOM 617 C CA . ASP A 1 80 ? -1.068 -3.701 -6.034 1.00 95.44 80 ASP A CA 1
ATOM 618 C C . ASP A 1 80 ? -0.309 -3.647 -4.716 1.00 95.44 80 ASP A C 1
ATOM 620 O O . ASP A 1 80 ? 0.910 -3.831 -4.689 1.00 95.44 80 ASP A O 1
ATOM 624 N N . ILE A 1 81 ? -1.023 -3.434 -3.615 1.00 97.69 81 ILE A N 1
ATOM 625 C CA . ILE A 1 81 ? -0.435 -3.470 -2.278 1.00 97.69 81 ILE A CA 1
ATOM 626 C C . ILE A 1 81 ? -1.237 -4.405 -1.385 1.00 97.69 81 ILE A C 1
ATOM 628 O O . ILE A 1 81 ? -2.445 -4.239 -1.198 1.00 97.69 81 ILE A O 1
ATOM 632 N N . PHE A 1 82 ? -0.527 -5.369 -0.802 1.00 98.56 82 PHE A N 1
ATOM 633 C CA . PHE A 1 82 ? -1.067 -6.326 0.153 1.00 98.56 82 PHE A CA 1
ATOM 634 C C . PHE A 1 82 ? -0.459 -6.076 1.531 1.00 98.56 82 PHE A C 1
ATOM 636 O O . PHE A 1 82 ? 0.673 -6.476 1.806 1.00 98.56 82 PHE A O 1
ATOM 643 N N . LEU A 1 83 ? -1.240 -5.419 2.384 1.00 98.62 83 LEU A N 1
ATOM 644 C CA . LEU A 1 83 ? -0.943 -5.068 3.775 1.00 98.62 83 LEU A CA 1
ATOM 645 C C . LEU A 1 83 ? -1.726 -5.954 4.755 1.00 98.62 83 LEU A C 1
ATOM 647 O O . LEU A 1 83 ? -2.014 -5.538 5.873 1.00 98.62 83 LEU A O 1
ATOM 651 N N . ASP A 1 84 ? -2.095 -7.167 4.342 1.00 98.81 84 ASP A N 1
ATOM 652 C CA . ASP A 1 84 ? -2.856 -8.088 5.189 1.00 98.81 84 ASP A CA 1
ATOM 653 C C . ASP A 1 84 ? -2.116 -8.392 6.502 1.00 98.81 84 ASP A C 1
ATOM 655 O O . ASP A 1 84 ? -0.887 -8.463 6.519 1.00 98.81 84 ASP A O 1
ATOM 659 N N . ASP A 1 85 ? -2.865 -8.561 7.590 1.00 98.81 85 ASP A N 1
ATOM 660 C CA . ASP A 1 85 ? -2.363 -8.934 8.916 1.00 98.81 85 ASP A CA 1
ATOM 661 C C . ASP A 1 85 ? -1.242 -7.996 9.410 1.00 98.81 85 ASP A C 1
ATOM 663 O O . ASP A 1 85 ? -0.112 -8.405 9.678 1.00 98.81 85 ASP A O 1
ATOM 667 N N . ASN A 1 86 ? -1.569 -6.703 9.482 1.00 98.88 86 ASN A N 1
ATOM 668 C CA . ASN A 1 86 ? -0.716 -5.619 9.977 1.00 98.88 86 ASN A CA 1
ATOM 669 C C . ASN A 1 86 ? -1.440 -4.817 11.084 1.00 98.88 86 ASN A C 1
ATOM 671 O O . ASN A 1 86 ? -2.433 -5.262 11.662 1.00 98.88 86 ASN A O 1
ATOM 675 N N . LEU A 1 87 ? -0.928 -3.633 11.433 1.00 98.69 87 LEU A N 1
ATOM 676 C CA . LEU A 1 87 ? -1.415 -2.794 12.534 1.00 98.69 87 LEU A CA 1
ATOM 677 C C . LEU A 1 87 ? -2.020 -1.471 12.044 1.00 98.69 87 LEU A C 1
ATOM 679 O O . LEU A 1 87 ? -2.006 -0.479 12.772 1.00 98.69 87 LEU A O 1
ATOM 683 N N . VAL A 1 88 ? -2.531 -1.424 10.812 1.00 98.12 88 VAL A N 1
ATOM 684 C CA . VAL A 1 88 ? -3.106 -0.201 10.242 1.00 98.12 88 VAL A CA 1
ATOM 685 C C . VAL A 1 88 ? -4.432 0.123 10.929 1.00 98.12 88 VAL A C 1
ATOM 687 O O . VAL A 1 88 ? -5.362 -0.681 10.921 1.00 98.1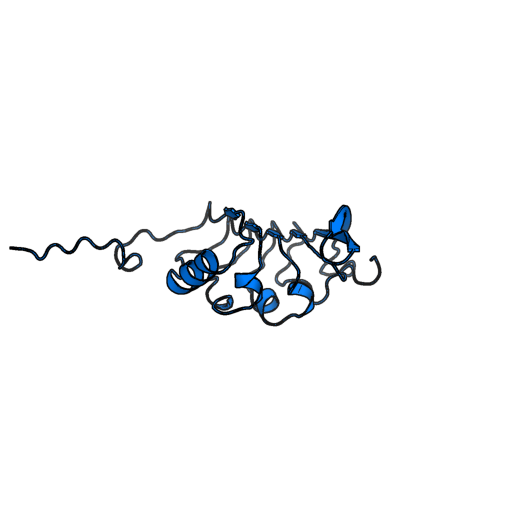2 88 VAL A O 1
ATOM 690 N N . GLU A 1 89 ? -4.526 1.326 11.492 1.00 96.31 89 GLU A N 1
ATOM 691 C CA . GLU A 1 89 ? -5.720 1.819 12.198 1.00 96.31 89 GLU A CA 1
ATOM 692 C C . GLU A 1 89 ? -6.531 2.827 11.375 1.00 96.31 89 GLU A C 1
ATOM 694 O O . GLU A 1 89 ? -7.730 2.992 11.596 1.00 96.31 89 GLU A O 1
ATOM 699 N N . SER A 1 90 ? -5.906 3.489 10.397 1.00 92.75 90 SER A N 1
ATOM 700 C CA . SER A 1 90 ? -6.571 4.465 9.536 1.00 92.75 90 SER A CA 1
ATOM 701 C C . SER A 1 90 ? -5.908 4.564 8.167 1.00 92.75 90 SER A C 1
ATOM 703 O O . SER A 1 90 ? -4.690 4.456 8.036 1.00 92.75 90 SER A O 1
ATOM 705 N N . VAL A 1 91 ? -6.726 4.836 7.150 1.00 92.25 91 VAL A N 1
ATOM 706 C CA . VAL A 1 91 ? -6.290 5.130 5.775 1.00 92.25 91 VAL A CA 1
ATOM 707 C C . VAL A 1 91 ? -6.464 6.603 5.401 1.00 92.25 91 VAL A C 1
ATOM 709 O O . VAL A 1 91 ? -6.190 6.979 4.266 1.00 92.25 91 VAL A O 1
ATOM 712 N N . ALA A 1 92 ? -6.887 7.458 6.340 1.00 89.94 92 ALA A N 1
ATOM 713 C CA . ALA A 1 92 ? -7.174 8.871 6.074 1.00 89.94 92 ALA A CA 1
ATOM 714 C C . ALA A 1 92 ? -5.969 9.631 5.495 1.00 89.94 92 ALA A C 1
ATOM 716 O O . ALA A 1 92 ? -6.133 10.543 4.695 1.00 89.94 92 ALA A O 1
ATOM 717 N N . VAL A 1 93 ? -4.744 9.213 5.831 1.00 91.56 93 VAL A N 1
ATOM 718 C CA . VAL A 1 93 ? -3.521 9.821 5.289 1.00 91.56 93 VAL A CA 1
ATOM 719 C C . VAL A 1 93 ? -3.402 9.705 3.767 1.00 91.56 93 VAL A C 1
ATOM 721 O O . VAL A 1 93 ? -2.689 10.490 3.152 1.00 91.56 93 VAL A O 1
ATOM 724 N N . LEU A 1 94 ? -4.095 8.740 3.156 1.00 90.94 94 LEU A N 1
ATOM 725 C CA . LEU A 1 94 ? -4.091 8.526 1.712 1.00 90.94 94 LEU A CA 1
ATOM 726 C C . LEU A 1 94 ? -5.036 9.476 0.968 1.00 90.94 94 LEU A C 1
ATOM 728 O O . LEU A 1 94 ? -4.961 9.549 -0.261 1.00 90.94 94 LEU A O 1
ATOM 732 N N . GLU A 1 95 ? -5.921 10.182 1.675 1.00 87.50 95 GLU A N 1
ATOM 733 C CA . GLU A 1 95 ? -6.913 11.072 1.076 1.00 87.50 95 GLU A CA 1
ATOM 734 C C . GLU A 1 95 ? -6.246 12.136 0.194 1.00 87.50 95 GLU A C 1
ATOM 736 O O . GLU A 1 95 ? -5.277 12.790 0.578 1.00 87.50 95 GLU A O 1
ATOM 741 N N . GLY A 1 96 ? -6.742 12.277 -1.037 1.00 84.75 96 GLY A N 1
ATOM 742 C CA . GLY A 1 96 ? -6.188 13.212 -2.018 1.00 84.75 96 GLY A CA 1
ATOM 743 C C . GLY A 1 96 ? -4.807 12.833 -2.569 1.00 84.75 96 GLY A C 1
ATOM 744 O O . GLY A 1 96 ? -4.270 13.571 -3.399 1.00 84.75 96 GLY A O 1
ATOM 745 N N . SER A 1 97 ? -4.223 11.703 -2.158 1.00 88.88 97 SER A N 1
ATOM 746 C CA . SER A 1 97 ? -2.921 11.278 -2.670 1.00 88.88 97 SER A CA 1
ATOM 747 C C . SER A 1 97 ? -3.014 10.785 -4.122 1.00 88.88 97 SER A C 1
ATOM 749 O O . SER A 1 97 ? -3.974 10.105 -4.491 1.00 88.88 97 SER A O 1
ATOM 751 N N . PRO A 1 98 ? -1.993 11.045 -4.962 1.00 89.25 98 PRO A N 1
ATOM 752 C CA . PRO A 1 98 ? -1.941 10.510 -6.323 1.00 89.25 98 PRO A CA 1
ATOM 753 C C . PRO A 1 98 ? -2.007 8.981 -6.381 1.00 89.25 98 PRO A C 1
ATOM 755 O O . PRO A 1 98 ? -2.551 8.428 -7.335 1.00 89.25 98 PRO A O 1
A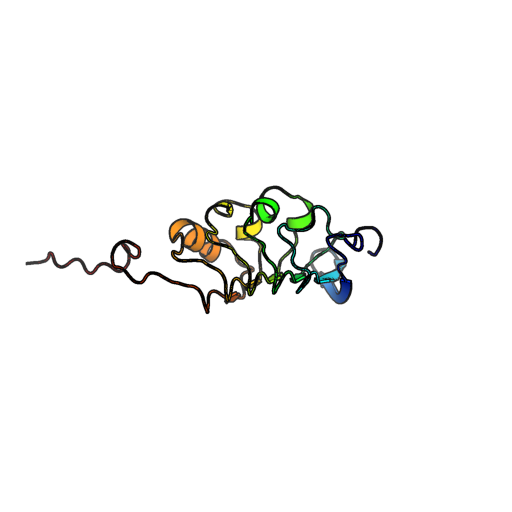TOM 758 N N . TRP A 1 99 ? -1.462 8.303 -5.367 1.00 91.94 99 TRP A N 1
ATOM 759 C CA . TRP A 1 99 ? -1.478 6.846 -5.278 1.00 91.94 99 TRP A CA 1
ATOM 760 C C . TRP A 1 99 ? -2.907 6.304 -5.160 1.00 91.94 99 TRP A C 1
ATOM 762 O O . TRP A 1 99 ? -3.290 5.395 -5.898 1.00 91.94 99 TRP A O 1
ATOM 772 N N . LEU A 1 100 ? -3.733 6.935 -4.318 1.00 89.62 100 LEU A N 1
ATOM 773 C CA . LEU A 1 100 ? -5.123 6.537 -4.098 1.00 89.62 100 LEU A CA 1
ATOM 774 C C . LEU A 1 100 ? -5.983 6.628 -5.381 1.00 89.62 100 LEU A C 1
ATOM 77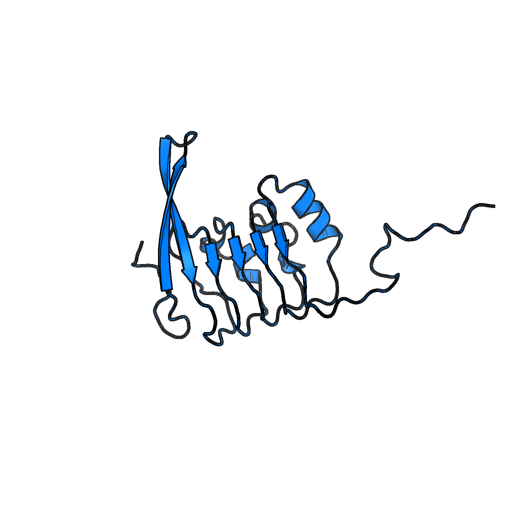6 O O . LEU A 1 100 ? -6.978 5.921 -5.513 1.00 89.62 100 LEU A O 1
ATOM 780 N N . PHE A 1 101 ? -5.572 7.434 -6.366 1.00 87.81 101 PHE A N 1
ATOM 781 C CA . PHE A 1 101 ? -6.248 7.556 -7.664 1.00 87.81 101 PHE A CA 1
ATOM 782 C C . PHE A 1 101 ? -5.754 6.582 -8.748 1.00 87.81 101 PHE A C 1
ATOM 784 O O . PHE A 1 101 ? -6.306 6.592 -9.849 1.00 87.81 101 PHE A O 1
ATOM 791 N N . ASN A 1 102 ? -4.715 5.781 -8.485 1.00 89.81 102 ASN A N 1
ATOM 792 C CA . ASN A 1 102 ? -4.073 4.935 -9.503 1.00 89.81 102 ASN A CA 1
ATOM 793 C C . ASN A 1 102 ? -3.874 3.467 -9.100 1.00 89.81 102 ASN A C 1
ATOM 795 O O . ASN A 1 102 ? -3.490 2.668 -9.955 1.00 89.81 102 ASN A O 1
ATOM 799 N N . PHE A 1 103 ? -4.109 3.091 -7.840 1.00 92.44 103 PHE A N 1
ATOM 800 C CA . PHE A 1 103 ? -3.967 1.697 -7.419 1.00 92.44 103 PHE A CA 1
ATOM 801 C C . PHE A 1 103 ? -4.985 0.780 -8.123 1.00 92.44 103 PHE A C 1
ATOM 803 O O . PHE A 1 103 ? -6.061 1.207 -8.537 1.00 92.44 103 PHE A O 1
ATOM 810 N N . ARG A 1 104 ? -4.653 -0.502 -8.228 1.00 92.62 104 ARG A N 1
ATOM 811 C CA . ARG A 1 104 ? -5.505 -1.553 -8.784 1.00 92.62 104 ARG A CA 1
ATOM 812 C C . ARG A 1 104 ? -6.049 -2.464 -7.693 1.00 92.62 104 ARG A C 1
ATOM 814 O O . ARG A 1 104 ? -7.255 -2.684 -7.635 1.00 92.62 104 ARG A O 1
ATOM 821 N N . VAL A 1 105 ? -5.173 -2.968 -6.826 1.00 94.00 105 VAL A N 1
ATOM 822 C CA . VAL A 1 105 ? -5.555 -3.824 -5.697 1.00 94.00 105 VAL A CA 1
ATOM 823 C C . VAL A 1 105 ? -5.034 -3.230 -4.401 1.00 94.00 105 VAL A C 1
ATOM 825 O O . VAL A 1 105 ? -3.841 -2.952 -4.277 1.00 94.00 105 VAL A O 1
ATOM 828 N N . PHE A 1 106 ? -5.916 -3.079 -3.416 1.00 95.38 106 PHE A N 1
ATOM 829 C CA . PHE A 1 106 ? -5.525 -2.653 -2.077 1.00 95.38 106 PHE A CA 1
ATOM 830 C C . PHE A 1 106 ? -6.113 -3.583 -1.019 1.00 95.38 106 PHE A C 1
ATOM 832 O O . PHE A 1 106 ? -7.320 -3.603 -0.780 1.00 95.38 106 PHE A O 1
ATOM 839 N N . SER A 1 107 ? -5.251 -4.382 -0.393 1.00 97.88 107 SER A N 1
ATOM 840 C CA . SER A 1 107 ? -5.651 -5.352 0.624 1.00 97.88 107 SER A CA 1
ATOM 841 C C . SER A 1 107 ? -5.174 -4.912 2.003 1.00 97.88 107 SER A C 1
ATOM 843 O O . SER A 1 107 ? -3.983 -4.693 2.210 1.00 97.88 107 SER A O 1
ATOM 845 N N . LEU A 1 108 ? -6.115 -4.792 2.933 1.00 97.69 108 LEU A N 1
ATOM 846 C CA . LEU A 1 108 ? -5.927 -4.407 4.333 1.00 97.69 108 LEU A CA 1
ATOM 847 C C . LEU A 1 108 ? -6.639 -5.402 5.260 1.00 97.69 108 LEU A C 1
ATOM 849 O O . LEU A 1 108 ? -7.143 -5.027 6.322 1.00 97.69 108 LEU A O 1
ATOM 853 N N . ARG A 1 109 ? -6.745 -6.678 4.875 1.00 98.50 109 ARG A N 1
ATOM 854 C CA . ARG A 1 109 ? -7.438 -7.669 5.710 1.00 98.50 109 ARG A CA 1
ATOM 855 C C . ARG A 1 109 ? -6.690 -7.865 7.025 1.00 98.50 109 ARG A C 1
ATOM 857 O O . ARG A 1 109 ? -5.479 -7.700 7.057 1.00 98.50 109 ARG A O 1
ATOM 864 N N . GLY A 1 110 ? -7.383 -8.197 8.110 1.00 98.50 110 GLY A N 1
ATOM 865 C CA . GLY A 1 110 ? -6.699 -8.537 9.369 1.00 98.50 110 GLY A CA 1
ATOM 866 C C . GLY A 1 110 ? -5.977 -7.362 10.041 1.00 98.50 110 GLY A C 1
ATOM 867 O O . GLY A 1 110 ? -5.047 -7.578 10.811 1.00 98.50 110 GLY A O 1
ATOM 868 N N . ASN A 1 111 ? -6.355 -6.121 9.724 1.00 98.62 111 ASN A N 1
ATOM 869 C CA . ASN A 1 111 ? -5.785 -4.917 10.332 1.00 98.62 111 ASN A CA 1
ATOM 870 C C . ASN A 1 111 ? -6.652 -4.430 11.513 1.00 98.62 111 ASN A C 1
ATOM 872 O O . ASN A 1 111 ? -7.495 -5.155 12.048 1.00 98.62 111 ASN A O 1
ATOM 876 N N . ARG A 1 112 ? -6.428 -3.191 11.959 1.00 97.75 112 ARG A N 1
ATOM 877 C CA . ARG A 1 112 ? -7.095 -2.566 13.109 1.00 97.75 112 ARG A CA 1
ATOM 878 C C . ARG A 1 112 ? -8.041 -1.439 12.702 1.00 97.75 112 ARG A C 1
ATOM 880 O O . ARG A 1 112 ? -8.324 -0.549 13.501 1.00 97.75 112 ARG A O 1
ATOM 887 N N . LEU A 1 113 ? -8.535 -1.469 11.468 1.00 94.38 113 LEU A N 1
ATOM 888 C CA . LEU A 1 113 ? -9.461 -0.459 10.977 1.00 94.38 113 LEU A CA 1
ATOM 889 C C . LEU A 1 113 ? -10.795 -0.590 11.710 1.00 94.38 113 LEU A C 1
ATOM 891 O O . LEU A 1 113 ? -11.431 -1.641 11.700 1.00 94.38 113 LEU A O 1
ATOM 895 N N . SER A 1 114 ? -11.228 0.487 12.348 1.00 91.62 114 SER A N 1
ATOM 896 C CA . SER A 1 114 ? -12.523 0.531 13.028 1.00 91.62 114 SER A CA 1
ATOM 897 C C . SER A 1 114 ? -13.564 1.332 12.258 1.00 91.62 114 SER A C 1
ATOM 899 O O . SER A 1 114 ? -14.760 1.114 12.436 1.00 91.62 114 SER A O 1
ATOM 901 N N . GLN A 1 115 ? -13.122 2.235 11.382 1.00 85.44 115 GLN A N 1
ATOM 902 C CA . GLN A 1 115 ? -13.966 3.159 10.632 1.00 85.44 115 GLN A CA 1
ATOM 903 C C . GLN A 1 115 ? -13.411 3.342 9.220 1.00 85.44 115 GLN A C 1
ATOM 905 O O . GLN A 1 115 ? -12.193 3.363 9.020 1.00 85.44 115 GLN A O 1
ATOM 910 N N . LEU A 1 116 ? -14.302 3.480 8.238 1.00 78.19 116 LEU A N 1
ATOM 911 C CA . LEU A 1 116 ? -13.921 3.868 6.884 1.00 78.19 116 LEU A CA 1
ATOM 912 C C . LEU A 1 116 ? -14.096 5.379 6.725 1.00 78.19 116 LEU A C 1
ATOM 914 O O . LEU A 1 116 ? -15.193 5.881 6.970 1.00 78.19 116 LEU A O 1
ATOM 918 N N . PRO A 1 117 ? -13.060 6.117 6.291 1.00 73.31 117 PRO A N 1
ATOM 919 C CA . PRO A 1 117 ? -13.226 7.510 5.908 1.00 73.31 117 PRO A CA 1
ATOM 920 C C . PRO A 1 117 ? -14.011 7.559 4.591 1.00 73.31 117 PRO A C 1
ATOM 922 O O . PRO A 1 117 ? -13.428 7.491 3.509 1.00 73.31 117 PRO A O 1
ATOM 925 N N . THR A 1 118 ? -15.340 7.639 4.691 1.00 69.31 118 THR A N 1
ATOM 926 C CA . THR A 1 118 ? -16.282 7.593 3.557 1.00 69.31 118 THR A CA 1
ATOM 927 C C . THR A 1 118 ? -15.913 8.599 2.468 1.00 69.31 118 THR A C 1
ATOM 929 O O . THR A 1 118 ? -15.791 8.223 1.310 1.00 69.31 118 THR A O 1
ATOM 932 N N . TYR A 1 119 ? -15.574 9.835 2.840 1.00 66.25 119 TYR A N 1
ATOM 933 C CA . TYR A 1 119 ? -15.160 10.874 1.888 1.00 66.25 119 TYR A CA 1
ATOM 934 C C . TYR A 1 119 ? -13.857 10.561 1.137 1.00 66.25 119 TYR A C 1
ATOM 936 O O . TYR A 1 119 ? -13.743 10.855 -0.057 1.00 66.25 119 TYR A O 1
ATOM 944 N N . ALA A 1 120 ? -12.878 9.952 1.810 1.00 62.56 120 ALA A N 1
ATOM 945 C CA . ALA A 1 120 ? -11.613 9.591 1.182 1.00 62.56 120 ALA A CA 1
ATOM 946 C C . ALA A 1 120 ? -11.797 8.430 0.196 1.00 62.56 120 ALA A C 1
ATOM 948 O O . ALA A 1 120 ? -11.158 8.409 -0.857 1.00 62.56 120 ALA A O 1
ATOM 949 N N . LEU A 1 121 ? -12.682 7.481 0.520 1.00 66.38 121 LEU A N 1
ATOM 950 C CA . LEU A 1 121 ? -12.919 6.295 -0.296 1.00 66.38 121 LEU A CA 1
ATOM 951 C C . LEU A 1 121 ? -13.884 6.564 -1.460 1.00 66.38 121 LEU A C 1
ATOM 953 O O . LEU A 1 121 ? -13.623 6.073 -2.553 1.00 66.38 121 LEU A O 1
ATOM 957 N N . ASP A 1 122 ? -14.910 7.400 -1.280 1.00 67.62 122 ASP A N 1
ATOM 958 C CA . ASP A 1 122 ? -15.833 7.794 -2.356 1.00 67.62 122 ASP A CA 1
ATOM 959 C C . ASP A 1 122 ? -15.078 8.502 -3.489 1.00 67.62 122 ASP A C 1
ATOM 961 O O . ASP A 1 122 ? -15.146 8.096 -4.648 1.00 67.62 122 ASP A O 1
ATOM 965 N N . ASN A 1 123 ? -14.235 9.487 -3.159 1.00 62.03 123 ASN A N 1
ATOM 966 C CA . ASN A 1 123 ? -13.433 10.194 -4.163 1.00 62.03 123 ASN A CA 1
ATOM 967 C C . ASN A 1 123 ? -12.394 9.294 -4.844 1.00 62.03 123 ASN A C 1
ATOM 969 O O . ASN A 1 123 ? -12.088 9.483 -6.025 1.00 62.03 123 ASN A O 1
ATOM 973 N N . ALA A 1 124 ? -11.823 8.347 -4.100 1.00 62.69 124 ALA A N 1
ATOM 974 C CA . ALA A 1 124 ? -10.877 7.379 -4.632 1.00 62.69 124 ALA A CA 1
ATOM 975 C C . ALA A 1 124 ? -11.550 6.434 -5.626 1.00 62.69 124 ALA A C 1
ATOM 977 O O . ALA A 1 124 ? -11.070 6.288 -6.746 1.00 62.69 124 ALA A O 1
ATOM 978 N N . LEU A 1 125 ? -12.675 5.834 -5.236 1.00 67.12 125 LEU A N 1
ATOM 979 C CA . LEU A 1 125 ? -13.411 4.847 -6.022 1.00 67.12 125 LEU A CA 1
ATOM 980 C C . LEU A 1 125 ? -14.085 5.461 -7.250 1.00 67.12 125 LEU A C 1
ATOM 982 O O . LEU A 1 125 ? -14.084 4.848 -8.313 1.00 67.12 125 LEU A O 1
ATOM 986 N N . GLU A 1 126 ? -14.607 6.683 -7.146 1.00 75.12 126 GLU A N 1
ATOM 987 C CA . GLU A 1 126 ? -15.224 7.362 -8.290 1.00 75.12 126 GLU A CA 1
ATOM 988 C C . GLU A 1 126 ? -14.200 7.781 -9.354 1.00 75.12 126 GLU A C 1
ATOM 990 O O . GLU A 1 126 ? -14.498 7.783 -10.552 1.00 75.12 126 GLU A O 1
ATOM 995 N N . ARG A 1 127 ? -12.986 8.166 -8.941 1.00 80.00 127 ARG A N 1
ATOM 996 C CA . ARG A 1 127 ? -11.971 8.726 -9.853 1.00 80.00 127 ARG A CA 1
ATOM 997 C C . ARG A 1 127 ? -10.973 7.693 -10.354 1.00 80.00 127 ARG A C 1
ATOM 999 O O . ARG A 1 127 ? -10.455 7.846 -11.464 1.00 80.00 127 ARG A O 1
ATOM 1006 N N . ASN A 1 128 ? -10.688 6.663 -9.566 1.00 87.50 128 ASN A N 1
ATOM 1007 C CA . ASN A 1 128 ? -9.717 5.642 -9.919 1.00 87.50 128 ASN A CA 1
ATOM 1008 C C . ASN A 1 128 ? -10.327 4.613 -10.878 1.00 87.50 128 ASN A C 1
ATOM 1010 O O . ASN A 1 128 ? -10.918 3.620 -10.472 1.00 87.50 128 ASN A O 1
ATOM 1014 N N . ARG A 1 129 ? -10.121 4.814 -12.182 1.00 85.94 129 ARG A N 1
ATOM 1015 C CA . ARG A 1 129 ? -10.581 3.879 -13.227 1.00 85.94 129 ARG A CA 1
ATOM 1016 C C . ARG A 1 129 ? -9.796 2.566 -13.284 1.00 85.94 129 ARG A C 1
ATOM 1018 O O . ARG A 1 129 ? -10.162 1.690 -14.062 1.00 85.94 129 ARG A O 1
ATOM 1025 N N . HIS A 1 130 ? -8.702 2.457 -12.535 1.00 88.06 130 HIS A N 1
ATOM 1026 C CA . HIS A 1 130 ? -7.842 1.277 -12.513 1.00 88.06 130 HIS A CA 1
ATOM 1027 C C . HIS A 1 130 ? -8.190 0.324 -11.369 1.00 88.06 130 HIS A C 1
ATOM 1029 O O . HIS A 1 130 ? -7.653 -0.784 -11.347 1.00 88.06 130 HIS A O 1
ATOM 1035 N N . VAL A 1 131 ? -9.059 0.738 -10.438 1.00 89.12 131 VAL A N 1
ATOM 1036 C CA . VAL A 1 131 ? -9.429 -0.084 -9.287 1.00 89.12 131 VAL A CA 1
ATOM 1037 C C . VAL A 1 131 ? -10.080 -1.384 -9.753 1.00 89.12 131 VAL A C 1
ATOM 1039 O O . VAL A 1 131 ? -10.995 -1.387 -10.576 1.00 89.12 131 VAL A O 1
ATOM 1042 N N . VAL A 1 132 ? -9.572 -2.493 -9.231 1.00 90.19 132 VAL A N 1
ATOM 1043 C CA . VAL A 1 132 ? -10.112 -3.835 -9.451 1.00 90.19 132 VAL A CA 1
ATOM 1044 C C . VAL A 1 132 ? -10.748 -4.331 -8.165 1.00 90.19 132 VAL A C 1
ATOM 1046 O O . VAL A 1 132 ? -11.925 -4.664 -8.183 1.00 90.19 132 VAL A O 1
ATOM 1049 N N . ASP A 1 133 ? -10.010 -4.314 -7.050 1.00 90.25 133 ASP A N 1
ATOM 1050 C CA . ASP A 1 133 ? -10.507 -4.820 -5.770 1.00 90.25 133 ASP A CA 1
ATOM 1051 C C . ASP A 1 133 ? -9.929 -4.062 -4.567 1.00 90.25 133 ASP A C 1
ATOM 1053 O O . ASP A 1 133 ? -8.760 -3.660 -4.543 1.00 90.25 133 ASP A O 1
ATOM 1057 N N . ILE A 1 134 ? -10.751 -3.938 -3.521 1.00 91.69 134 ILE A N 1
ATOM 1058 C CA . ILE A 1 134 ? -10.326 -3.514 -2.184 1.00 91.69 134 ILE A CA 1
ATOM 1059 C C . ILE A 1 134 ? -10.769 -4.575 -1.179 1.00 91.69 134 ILE A C 1
ATOM 1061 O O . ILE A 1 134 ? -11.954 -4.895 -1.082 1.00 91.69 134 ILE A O 1
ATOM 1065 N N . PHE A 1 135 ? -9.829 -5.096 -0.392 1.00 95.25 135 PHE A N 1
ATOM 1066 C CA . PHE A 1 135 ? -10.116 -6.116 0.615 1.00 95.25 135 PHE A CA 1
ATOM 1067 C C . PHE A 1 135 ? -9.982 -5.547 2.027 1.00 95.25 135 PHE A C 1
ATOM 1069 O O . PHE A 1 135 ? -8.895 -5.194 2.474 1.00 95.25 135 PHE A O 1
ATOM 1076 N N . LEU A 1 136 ? -11.104 -5.506 2.746 1.00 94.44 136 LEU A N 1
ATOM 1077 C CA . LEU A 1 136 ? -11.241 -4.862 4.062 1.00 94.44 136 LEU A CA 1
ATOM 1078 C C . LEU A 1 136 ? -11.715 -5.827 5.166 1.00 94.44 136 LEU A C 1
ATOM 1080 O O . LEU A 1 136 ? -12.017 -5.418 6.287 1.00 94.44 136 LEU A O 1
ATOM 1084 N N . GLY A 1 137 ? -11.809 -7.124 4.858 1.00 95.44 137 GLY A N 1
ATOM 1085 C CA . GLY A 1 137 ? -12.292 -8.146 5.792 1.00 95.44 137 GLY A CA 1
ATOM 1086 C C . GLY A 1 137 ? -11.429 -8.284 7.053 1.00 95.44 137 GLY A C 1
ATOM 1087 O O . GLY A 1 137 ? -10.276 -7.869 7.075 1.00 95.44 137 GLY A O 1
ATOM 1088 N N . ASN A 1 138 ? -11.972 -8.905 8.100 1.00 97.69 138 ASN A N 1
ATOM 1089 C CA . ASN A 1 138 ? -11.257 -9.182 9.357 1.00 97.69 138 ASN A CA 1
ATOM 1090 C C . ASN A 1 138 ? -10.664 -7.934 10.039 1.00 97.69 138 ASN A C 1
ATOM 1092 O O . ASN A 1 138 ? -9.554 -7.973 10.551 1.00 97.69 138 ASN A O 1
ATOM 1096 N N . ASN A 1 139 ? -11.405 -6.831 10.046 1.00 97.50 139 ASN A N 1
ATOM 1097 C CA . ASN A 1 139 ? -11.067 -5.620 10.790 1.00 97.50 139 ASN A CA 1
ATOM 1098 C C . ASN A 1 139 ? -12.151 -5.358 11.858 1.00 97.50 139 ASN A C 1
ATOM 1100 O O . ASN A 1 139 ? -13.294 -5.793 11.669 1.00 97.50 139 ASN A O 1
ATOM 1104 N N . PRO A 1 140 ? -11.830 -4.681 12.978 1.00 95.62 140 PRO A N 1
ATOM 1105 C CA . PRO A 1 140 ? -12.761 -4.387 14.073 1.00 95.62 140 PRO A CA 1
ATOM 1106 C C . PRO A 1 140 ? -13.746 -3.253 13.728 1.00 95.62 140 PRO A C 1
ATOM 1108 O O . PRO A 1 140 ? -13.829 -2.247 14.436 1.00 95.62 140 PRO A O 1
ATOM 1111 N N . TRP A 1 141 ? -14.497 -3.418 12.638 1.00 91.06 141 TRP A N 1
ATOM 1112 C CA . TRP A 1 141 ? -15.450 -2.430 12.141 1.00 91.06 141 TRP A CA 1
ATOM 1113 C C . TRP A 1 141 ? -16.511 -2.088 13.185 1.00 91.06 141 TRP A C 1
ATOM 1115 O O . TRP A 1 141 ? -17.207 -2.963 13.705 1.00 91.06 141 TRP A O 1
ATOM 1125 N N . GLN A 1 142 ? -16.652 -0.796 13.465 1.00 87.56 142 GLN A N 1
ATOM 1126 C CA . GLN A 1 142 ? -17.727 -0.276 14.294 1.00 87.56 142 GLN A CA 1
ATOM 1127 C C . GLN A 1 142 ? -18.950 -0.022 13.416 1.00 87.56 142 GLN A C 1
ATOM 1129 O O . GLN A 1 142 ? -18.939 0.834 12.534 1.00 87.56 142 GLN A O 1
ATOM 1134 N N . CYS A 1 143 ? -20.013 -0.779 13.670 1.00 77.50 143 CYS A N 1
ATOM 1135 C CA . CYS A 1 143 ? -21.298 -0.615 13.002 1.00 77.50 143 CYS A CA 1
ATOM 1136 C C . CYS A 1 143 ? -22.221 0.231 13.883 1.00 77.50 143 CYS A C 1
ATOM 1138 O O . CYS A 1 143 ? -23.061 -0.316 14.598 1.00 77.50 143 CYS A O 1
ATOM 1140 N N . ASP A 1 144 ? -22.052 1.552 13.857 1.00 71.56 144 ASP A N 1
ATOM 1141 C CA . ASP A 1 144 ? -22.989 2.481 14.489 1.00 71.56 144 ASP A CA 1
ATOM 1142 C C . ASP A 1 144 ? -23.540 3.519 13.495 1.00 71.56 144 ASP A C 1
ATOM 1144 O O . ASP A 1 144 ? -23.065 3.672 12.365 1.00 71.56 144 ASP A O 1
ATOM 1148 N N . CYS A 1 145 ? -24.599 4.213 13.911 1.00 66.50 145 CYS A N 1
ATOM 1149 C CA . CYS A 1 145 ? -25.327 5.158 13.066 1.00 66.50 145 CYS A CA 1
ATOM 1150 C C . CYS A 1 145 ? -24.610 6.509 12.867 1.00 66.50 145 CYS A C 1
ATOM 1152 O O . CYS A 1 145 ? -25.112 7.346 12.113 1.00 66.50 145 CYS A O 1
ATOM 1154 N N . LEU A 1 146 ? -23.472 6.758 13.528 1.00 66.31 146 LEU A N 1
ATOM 1155 C CA . LEU A 1 146 ? -22.711 8.007 13.393 1.00 66.31 146 LEU A CA 1
ATOM 1156 C C . LEU A 1 146 ? -21.857 8.015 12.118 1.00 66.31 146 LEU A C 1
ATOM 1158 O O . LEU A 1 146 ? -21.547 9.084 11.596 1.00 66.31 146 LEU A O 1
ATOM 1162 N N . PHE A 1 147 ? -21.509 6.836 11.597 1.00 58.34 147 PHE A N 1
ATOM 1163 C CA . PHE A 1 147 ? -20.526 6.680 10.517 1.00 58.34 147 PHE A CA 1
ATOM 1164 C C . PHE A 1 147 ? -21.126 6.402 9.135 1.00 58.34 147 PHE A C 1
ATOM 1166 O O . PHE A 1 147 ? -20.396 6.293 8.153 1.00 58.34 147 PHE A O 1
ATOM 1173 N N . THR A 1 148 ? -22.455 6.354 9.028 1.00 58.41 148 THR A N 1
ATOM 1174 C CA . THR A 1 148 ? -23.173 6.235 7.750 1.00 58.41 148 THR A CA 1
ATOM 1175 C C . THR A 1 148 ? -24.248 7.320 7.589 1.00 58.41 148 THR A C 1
ATOM 1177 O O . THR A 1 148 ? -25.424 6.993 7.435 1.00 58.41 148 THR A O 1
ATOM 1180 N N . PRO A 1 149 ? -23.896 8.627 7.594 1.00 57.88 149 PRO A N 1
ATOM 1181 C CA . PRO A 1 149 ? -24.890 9.696 7.434 1.00 57.88 149 PRO A CA 1
ATOM 1182 C C . PRO A 1 149 ? -25.725 9.536 6.157 1.00 57.88 149 PRO A C 1
ATOM 1184 O O . PRO A 1 149 ? -26.917 9.812 6.151 1.00 57.88 149 PRO A O 1
ATOM 1187 N N . SER A 1 150 ? -25.109 9.016 5.091 1.00 55.38 150 SER A N 1
ATOM 1188 C CA . SER A 1 150 ? -25.746 8.722 3.804 1.00 55.38 150 SER A CA 1
ATOM 1189 C C . SER A 1 150 ? -26.791 7.598 3.844 1.00 55.38 150 SER A C 1
ATOM 1191 O O . SER A 1 150 ? -27.584 7.489 2.913 1.00 55.38 150 SER A O 1
ATOM 1193 N N . PHE A 1 151 ? -26.820 6.782 4.901 1.00 53.84 151 PHE A N 1
ATOM 1194 C CA . PHE A 1 151 ? -27.793 5.701 5.100 1.00 53.84 151 PHE A CA 1
ATOM 1195 C C . PHE A 1 151 ? -28.760 5.976 6.259 1.00 53.84 151 PHE A C 1
ATOM 1197 O O . PHE A 1 151 ? -29.552 5.104 6.622 1.00 53.84 151 PHE A O 1
ATOM 1204 N N . GLN A 1 152 ? -28.726 7.178 6.844 1.00 58.34 152 GLN A N 1
ATOM 1205 C CA . GLN A 1 152 ? -29.734 7.588 7.812 1.00 58.34 152 GLN A CA 1
ATOM 1206 C C . GLN A 1 152 ? -31.075 7.742 7.084 1.00 58.34 152 GLN A C 1
ATOM 1208 O O . GLN A 1 152 ? -31.224 8.551 6.170 1.00 58.34 152 GLN A O 1
ATOM 1213 N N . VAL A 1 153 ? -32.062 6.930 7.472 1.00 59.44 153 VAL A N 1
ATOM 1214 C CA . VAL A 1 153 ? -33.446 7.135 7.042 1.00 59.44 153 VAL A CA 1
ATOM 1215 C C . VAL A 1 153 ? -33.933 8.398 7.740 1.00 59.44 153 VAL A C 1
ATOM 1217 O O . VAL A 1 153 ? -34.032 8.420 8.966 1.00 59.44 153 VAL A O 1
ATOM 1220 N N . ASN A 1 154 ? -34.240 9.439 6.968 1.00 56.12 154 ASN A N 1
ATOM 1221 C CA . ASN A 1 154 ? -34.922 10.621 7.480 1.00 56.12 154 ASN A CA 1
ATOM 1222 C C . ASN A 1 154 ? -36.328 10.207 7.937 1.00 56.12 154 ASN A C 1
ATOM 1224 O O . ASN A 1 154 ? -37.269 10.192 7.149 1.00 56.12 154 ASN A O 1
ATOM 1228 N N . THR A 1 155 ? -36.491 9.840 9.205 1.00 54.00 155 THR A N 1
ATOM 1229 C CA . THR A 1 155 ? -37.808 9.715 9.838 1.00 54.00 155 THR A CA 1
ATOM 1230 C C . THR A 1 155 ? -38.300 11.102 10.238 1.00 54.00 155 THR A C 1
ATOM 1232 O O . THR A 1 155 ? -38.470 11.382 11.417 1.00 54.00 155 THR A O 1
ATOM 1235 N N . GLU A 1 156 ? -38.486 11.981 9.257 1.00 54.00 156 GLU A N 1
ATOM 1236 C CA . GLU A 1 156 ? -39.215 13.242 9.407 1.00 54.00 156 GLU A CA 1
ATOM 1237 C C . GLU A 1 156 ? -39.974 13.548 8.110 1.00 54.00 156 GLU A C 1
ATOM 1239 O O . GLU A 1 156 ? -39.657 14.488 7.394 1.00 54.00 156 GLU A O 1
ATOM 1244 N N . GLU A 1 157 ? -41.003 12.757 7.807 1.00 49.00 157 GLU A N 1
ATOM 1245 C CA . GLU A 1 157 ? -42.143 13.250 7.030 1.00 49.00 157 GLU A CA 1
ATOM 1246 C C . GLU A 1 157 ? -43.444 12.732 7.662 1.00 49.00 157 GLU A C 1
ATOM 1248 O O . GLU A 1 157 ? -43.734 11.540 7.601 1.00 49.00 157 GLU A O 1
ATOM 1253 N N . GLY A 1 158 ? -44.162 13.667 8.303 1.00 42.28 158 GLY A N 1
ATOM 1254 C CA . GLY A 1 158 ? -45.631 13.813 8.319 1.00 42.28 158 GLY A CA 1
ATOM 1255 C C . GLY A 1 158 ? -46.498 12.672 8.822 1.00 42.28 158 GLY A C 1
ATOM 1256 O O . GLY A 1 158 ? -46.893 11.840 7.978 1.00 42.28 158 GLY A O 1
#

Organism: Timema genevievae (NCBI:txid629358)

Sequence (158 aa):
MQAECPRQPPFNCSCTLDNVVWDTSRLYLIPIITVDCSGLGLTELPGVLPSNTTSLLVKENQISDLRPLVNNEHYRHVADIFLDDNLVESVAVLEGSPWLFNFRVFSLRGNRLSQLPTYALDNALERNRHVVDIFLGNNPWQCDCLFTPSFQVNTEEG

Radius of gyration: 17.71 Å; chains: 1; bounding box: 66×26×42 Å